Protein AF-A0A7S0V6W4-F1 (afdb_monomer)

Secondary structure (DSSP, 8-state):
-HHHHHHHHHHHHHHHTT--HHHHHHHHHHHHHHHHHHT--EEE-TTSTT---EEE---HHHHHHHHHTT--HHHHHHHHHEEEEEETTEEEEEEPPHHHHHHHHHHHHHHHHHHHHHHHHHHHHHHH--

Sequence (130 aa):
MADAAEFRGVCHALREIGVSEEERLQVFSLLSGVLWLGNLEFEANEADHNNDSTKVKQNPALTHASHLLGVSQTLLVSALTTKRIQAAGEIIVKLLSVEESRDSRDALAKAIYAAVFDWIVMAINRRLDI

Structure (mmCIF, N/CA/C/O backbone):
data_AF-A0A7S0V6W4-F1
#
_entry.id   AF-A0A7S0V6W4-F1
#
loop_
_atom_site.group_PDB
_atom_site.id
_atom_site.type_symbol
_atom_site.label_atom_id
_atom_site.label_alt_id
_atom_site.label_comp_id
_atom_site.label_asym_id
_atom_site.label_entity_id
_atom_site.label_seq_id
_atom_site.pdbx_PDB_ins_code
_atom_site.Cartn_x
_atom_site.Cartn_y
_atom_site.Cartn_z
_atom_site.occupancy
_atom_site.B_iso_or_equiv
_atom_site.auth_seq_id
_atom_site.auth_comp_id
_atom_site.auth_asym_id
_atom_site.auth_atom_id
_atom_site.pdbx_PDB_model_num
ATOM 1 N N . MET A 1 1 ? -26.269 -0.996 -1.765 1.00 58.94 1 MET A N 1
ATOM 2 C CA . MET A 1 1 ? -26.908 -0.641 -0.472 1.00 58.94 1 MET A CA 1
ATOM 3 C C . MET A 1 1 ? -26.436 -1.535 0.676 1.00 58.94 1 MET A C 1
ATOM 5 O O . MET A 1 1 ? -26.368 -1.021 1.785 1.00 58.94 1 MET A O 1
ATOM 9 N N . ALA A 1 2 ? -26.064 -2.800 0.426 1.00 83.19 2 ALA A N 1
ATOM 10 C CA . ALA A 1 2 ? -25.486 -3.698 1.435 1.00 83.19 2 ALA A CA 1
ATOM 11 C C . ALA A 1 2 ? -24.121 -3.210 1.963 1.00 83.19 2 ALA A C 1
ATOM 13 O O . ALA A 1 2 ? -24.008 -2.952 3.156 1.00 83.19 2 ALA A O 1
ATOM 14 N N . ASP A 1 3 ? -23.159 -2.911 1.084 1.00 90.62 3 ASP A N 1
ATOM 15 C CA . ASP A 1 3 ? -21.782 -2.553 1.485 1.00 90.62 3 ASP A CA 1
ATOM 16 C C . ASP A 1 3 ? -21.711 -1.330 2.410 1.00 90.62 3 ASP A C 1
ATOM 18 O O . ASP A 1 3 ? -20.952 -1.295 3.371 1.00 90.62 3 ASP A O 1
ATOM 22 N N . ALA A 1 4 ? -22.547 -0.315 2.166 1.00 91.75 4 ALA A N 1
ATOM 23 C CA . ALA A 1 4 ? -22.598 0.873 3.017 1.00 91.75 4 ALA A CA 1
ATOM 24 C C . ALA A 1 4 ? -23.145 0.561 4.421 1.00 91.75 4 ALA A C 1
ATOM 26 O O . ALA A 1 4 ? -22.759 1.211 5.393 1.00 91.75 4 ALA A O 1
ATOM 27 N N . ALA A 1 5 ? -24.071 -0.396 4.537 1.00 93.25 5 ALA A N 1
ATOM 28 C CA . ALA A 1 5 ? -24.587 -0.851 5.824 1.00 93.25 5 ALA A CA 1
ATOM 29 C C . ALA A 1 5 ? -23.565 -1.739 6.546 1.00 93.25 5 ALA A C 1
ATOM 31 O O . ALA A 1 5 ? -23.329 -1.531 7.735 1.00 93.25 5 ALA A O 1
ATOM 32 N N . GLU A 1 6 ? -22.910 -2.649 5.827 1.00 93.94 6 GLU A N 1
ATOM 33 C CA . GLU A 1 6 ? -21.837 -3.499 6.351 1.00 93.94 6 GLU A CA 1
ATOM 34 C C . GLU A 1 6 ? -20.649 -2.669 6.837 1.00 93.94 6 GLU A C 1
ATOM 36 O O . GLU A 1 6 ? -20.190 -2.861 7.959 1.00 93.94 6 GLU A O 1
ATOM 41 N N . PHE A 1 7 ? -20.224 -1.663 6.068 1.00 92.69 7 PHE A N 1
ATOM 42 C CA . PHE A 1 7 ? -19.172 -0.733 6.472 1.00 92.69 7 PHE A CA 1
ATOM 43 C C . PHE A 1 7 ? -19.520 -0.001 7.772 1.00 92.69 7 PHE A C 1
ATOM 45 O O . PHE A 1 7 ? -18.689 0.096 8.674 1.00 92.69 7 PHE A O 1
ATOM 52 N N . ARG A 1 8 ? -20.767 0.474 7.921 1.00 93.69 8 ARG A N 1
ATOM 53 C CA . ARG A 1 8 ? -21.227 1.065 9.190 1.00 93.69 8 ARG A CA 1
ATOM 54 C C . ARG A 1 8 ? -21.183 0.054 10.335 1.00 93.69 8 ARG A C 1
ATOM 56 O O . ARG A 1 8 ? -20.791 0.429 11.438 1.00 93.69 8 ARG A O 1
ATOM 63 N N . GLY A 1 9 ? -21.547 -1.200 10.071 1.00 94.12 9 GLY A N 1
ATOM 64 C CA . GLY A 1 9 ? -21.433 -2.301 11.026 1.00 94.12 9 GLY A CA 1
ATOM 65 C C . GLY A 1 9 ? -19.990 -2.538 11.475 1.00 94.12 9 GLY A C 1
ATOM 66 O O . GLY A 1 9 ? -19.728 -2.574 12.674 1.00 94.12 9 GLY A O 1
ATOM 67 N N . VAL A 1 10 ? -19.044 -2.598 10.534 1.00 92.06 10 VAL A N 1
ATOM 68 C CA . VAL A 1 10 ? -17.606 -2.740 10.818 1.00 92.06 10 VAL A CA 1
ATOM 69 C C . VAL A 1 10 ? -17.087 -1.553 11.630 1.00 92.06 10 VAL A C 1
ATOM 71 O O . VAL A 1 10 ? -16.433 -1.750 12.650 1.00 92.06 10 VAL A O 1
ATOM 74 N N . CYS A 1 11 ? -17.420 -0.319 11.245 1.00 92.88 11 CYS A N 1
ATOM 75 C CA . CYS A 1 11 ? -17.032 0.883 11.988 1.00 92.88 11 CYS A CA 1
ATOM 76 C C . CYS A 1 11 ? -17.568 0.886 13.423 1.00 92.88 11 CYS A C 1
ATOM 78 O O . CYS A 1 11 ? -16.852 1.268 14.350 1.00 92.88 11 CYS A O 1
ATOM 80 N N . HIS A 1 12 ? -18.820 0.462 13.606 1.00 93.06 12 HIS A N 1
ATOM 81 C CA . HIS A 1 12 ? -19.413 0.321 14.927 1.00 93.06 12 HIS A CA 1
ATOM 82 C C . HIS A 1 12 ? -18.671 -0.742 15.745 1.00 93.06 12 HIS A C 1
ATOM 84 O O . HIS A 1 12 ? -18.209 -0.431 16.836 1.00 93.06 12 HIS A O 1
ATOM 90 N N . ALA A 1 13 ? -18.456 -1.938 15.192 1.00 91.81 13 ALA A N 1
ATOM 91 C CA . ALA A 1 13 ? -17.740 -3.018 15.868 1.00 91.81 13 ALA A CA 1
ATOM 92 C C . ALA A 1 13 ? -16.310 -2.617 16.274 1.00 91.81 13 ALA A C 1
ATOM 94 O O . ALA A 1 13 ? -15.927 -2.823 17.423 1.00 91.81 13 ALA A O 1
ATOM 95 N N . LEU A 1 14 ? -15.554 -1.972 15.375 1.00 91.56 14 LEU A N 1
ATOM 96 C CA . LEU A 1 14 ? -14.210 -1.447 15.656 1.00 91.56 14 LEU A CA 1
ATOM 97 C C . LEU A 1 14 ? -14.219 -0.444 16.822 1.00 91.56 14 LEU A C 1
ATOM 99 O O . LEU A 1 14 ? -13.313 -0.440 17.653 1.00 91.56 14 LEU A O 1
ATOM 103 N N . ARG A 1 15 ? -15.254 0.397 16.915 1.00 91.44 15 ARG A N 1
ATOM 104 C CA . ARG A 1 15 ? -15.413 1.340 18.028 1.00 91.44 15 ARG A CA 1
ATOM 105 C C . ARG A 1 15 ? -15.707 0.627 19.349 1.00 91.44 15 ARG A C 1
ATOM 107 O O . ARG A 1 15 ? -15.124 1.002 20.362 1.00 91.44 15 ARG A O 1
ATOM 114 N N . GLU A 1 16 ? -16.578 -0.380 19.346 1.00 90.69 16 GLU A N 1
ATOM 115 C CA . GLU A 1 16 ? -16.917 -1.148 20.556 1.00 90.69 16 GLU A CA 1
ATOM 116 C C . GLU A 1 16 ? -15.686 -1.882 21.115 1.00 90.69 16 GLU A C 1
ATOM 118 O O . GLU A 1 16 ? -15.454 -1.879 22.322 1.00 90.69 16 GLU A O 1
ATOM 123 N N . ILE A 1 17 ? -14.809 -2.394 20.243 1.00 89.06 17 ILE A N 1
ATOM 124 C CA . ILE A 1 17 ? -13.520 -2.979 20.655 1.00 89.06 17 ILE A CA 1
ATOM 125 C C . ILE A 1 17 ? -12.457 -1.910 20.977 1.00 89.06 17 ILE A C 1
ATOM 127 O O . ILE A 1 17 ? -11.290 -2.220 21.186 1.00 89.06 17 ILE A O 1
ATOM 131 N N . GLY A 1 18 ? -12.817 -0.630 21.080 1.00 88.81 18 GLY A N 1
ATOM 132 C CA . GLY A 1 18 ? -11.912 0.429 21.533 1.00 88.81 18 GLY A CA 1
ATOM 133 C C . GLY A 1 18 ? -10.913 0.957 20.530 1.00 88.81 18 GLY A C 1
ATOM 134 O O . GLY A 1 18 ? -10.030 1.700 20.945 1.00 88.81 18 GLY A O 1
ATOM 135 N N . VAL A 1 19 ? -11.043 0.620 19.250 1.00 91.81 19 VAL A N 1
ATOM 136 C CA . VAL A 1 19 ? -10.251 1.295 18.227 1.00 91.81 19 VAL A CA 1
ATOM 137 C C . VAL A 1 19 ? -10.735 2.737 18.139 1.00 91.81 19 VAL A C 1
ATOM 139 O O . VAL A 1 19 ? -11.921 2.994 17.900 1.00 91.81 19 VAL A O 1
ATOM 142 N N . SER A 1 20 ? -9.827 3.681 18.351 1.00 93.12 20 SER A N 1
ATOM 143 C CA . SER A 1 20 ? -10.104 5.114 18.293 1.00 93.12 20 SER A CA 1
ATOM 144 C C . SER A 1 20 ? -10.482 5.566 16.879 1.00 93.12 20 SER A C 1
ATOM 146 O O . SER A 1 20 ? -10.290 4.861 15.889 1.00 93.12 20 SER A O 1
ATOM 148 N N . GLU A 1 21 ? -11.064 6.758 16.762 1.00 93.62 21 GLU A N 1
ATOM 149 C CA . GLU A 1 21 ? -11.364 7.327 15.445 1.00 93.62 21 GLU A CA 1
ATOM 150 C C . GLU A 1 21 ? -10.106 7.562 14.611 1.00 93.62 21 GLU A C 1
ATOM 152 O O . GLU A 1 21 ? -10.097 7.232 13.429 1.00 93.62 21 GLU A O 1
ATOM 157 N N . GLU A 1 22 ? -9.039 8.044 15.244 1.00 94.44 22 GLU A N 1
ATOM 158 C CA . GLU A 1 22 ? -7.746 8.254 14.602 1.00 94.44 22 GLU A CA 1
ATOM 159 C C . GLU A 1 22 ? -7.160 6.942 14.064 1.00 94.44 22 GLU A C 1
ATOM 161 O O . GLU A 1 22 ? -6.792 6.873 12.893 1.00 94.44 22 GLU A O 1
ATOM 166 N N . GLU 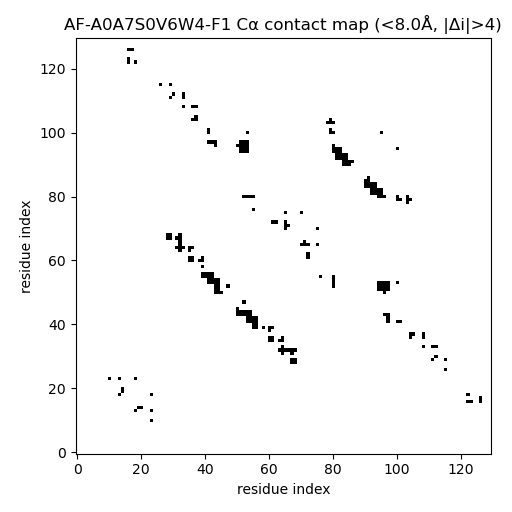A 1 23 ? -7.156 5.871 14.863 1.00 93.62 23 GLU A N 1
ATOM 167 C CA . GLU A 1 23 ? -6.684 4.553 14.419 1.00 93.62 23 GLU A CA 1
ATOM 168 C C . GLU A 1 23 ? -7.534 4.000 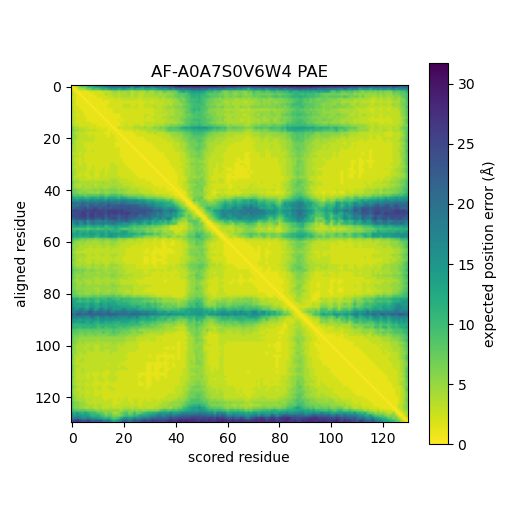13.259 1.00 93.62 23 GLU A C 1
ATOM 170 O O . GLU A 1 23 ? -6.987 3.473 12.289 1.00 93.62 23 GLU A O 1
ATOM 175 N N . ARG A 1 24 ? -8.869 4.158 13.295 1.00 94.31 24 ARG A N 1
ATOM 176 C CA . ARG A 1 24 ? -9.733 3.763 12.163 1.00 94.31 24 ARG A CA 1
ATOM 177 C C . ARG A 1 24 ? -9.394 4.554 10.900 1.00 94.31 24 ARG A C 1
ATOM 179 O O . ARG A 1 24 ? -9.316 3.971 9.821 1.00 94.31 24 ARG A O 1
ATOM 186 N N . LEU A 1 25 ? -9.187 5.865 11.020 1.00 94.56 25 LEU A N 1
ATOM 187 C CA . LEU A 1 25 ? -8.803 6.716 9.892 1.00 94.56 25 LEU A CA 1
ATOM 188 C C . LEU A 1 25 ? -7.441 6.315 9.322 1.00 94.56 25 LEU A C 1
ATOM 190 O O . LEU A 1 25 ? -7.295 6.280 8.102 1.00 94.56 25 LEU A O 1
ATOM 194 N N . GLN A 1 26 ? -6.474 5.950 10.165 1.00 94.69 26 GLN A N 1
ATOM 195 C CA . GLN A 1 26 ? -5.179 5.432 9.717 1.00 94.69 26 GLN A CA 1
ATOM 196 C C . GLN A 1 26 ? -5.335 4.118 8.943 1.00 94.69 26 GLN A C 1
ATOM 198 O O . GLN A 1 26 ? -4.790 3.991 7.846 1.00 94.69 26 GLN A O 1
ATOM 203 N N . VAL A 1 27 ? -6.142 3.176 9.442 1.00 95.19 27 VAL A N 1
ATOM 204 C CA . VAL A 1 27 ? -6.463 1.929 8.726 1.00 95.19 27 VAL A CA 1
ATOM 205 C C . VAL A 1 27 ? -7.090 2.223 7.363 1.00 95.19 27 VAL A C 1
ATOM 207 O O . VAL A 1 27 ? -6.642 1.692 6.346 1.00 95.19 27 VAL A O 1
ATOM 210 N N . PHE A 1 28 ? -8.092 3.100 7.307 1.00 95.19 28 PHE A N 1
ATOM 211 C CA . PHE A 1 28 ? -8.742 3.456 6.045 1.00 95.19 28 PHE A CA 1
ATOM 212 C C . PHE A 1 28 ? -7.814 4.221 5.099 1.00 95.19 28 PHE A C 1
ATOM 214 O O . PHE A 1 28 ? -7.904 4.027 3.885 1.00 95.19 28 PHE A O 1
ATOM 221 N N . SER A 1 29 ? -6.895 5.034 5.626 1.00 96.50 29 SER A N 1
ATOM 222 C CA . SER A 1 29 ? -5.847 5.690 4.840 1.00 96.50 29 SER A CA 1
ATOM 223 C C . SER A 1 29 ? -4.932 4.656 4.191 1.00 96.50 29 SER A C 1
ATOM 225 O O . SER A 1 29 ? -4.725 4.708 2.980 1.00 96.50 29 SER A O 1
ATOM 227 N N . LEU A 1 30 ? -4.458 3.662 4.950 1.00 96.50 30 LEU A N 1
ATOM 228 C CA . LEU A 1 30 ? -3.613 2.583 4.426 1.00 96.50 30 LEU A CA 1
ATOM 229 C C . LEU A 1 30 ? -4.343 1.745 3.369 1.00 96.50 30 LEU A C 1
ATOM 231 O O . LEU A 1 30 ? -3.794 1.508 2.294 1.00 96.50 30 LEU A O 1
ATOM 235 N N . LEU A 1 31 ? -5.597 1.355 3.623 1.00 96.62 31 LEU A N 1
ATOM 236 C CA . LEU A 1 31 ? -6.417 0.617 2.653 1.00 96.62 31 LEU A CA 1
ATOM 237 C C . LEU A 1 31 ? -6.675 1.435 1.378 1.00 96.62 31 LEU A C 1
ATOM 239 O O . LEU A 1 31 ? -6.579 0.908 0.271 1.00 96.62 31 LEU A O 1
ATOM 243 N N . SER A 1 32 ? -6.931 2.738 1.513 1.00 97.06 32 SER A N 1
ATOM 244 C CA . SER A 1 32 ? -7.045 3.649 0.367 1.00 97.06 32 SER A CA 1
ATOM 245 C C . SER A 1 32 ? -5.719 3.756 -0.389 1.00 97.06 32 SER A C 1
ATOM 247 O O . SER A 1 32 ? -5.709 3.764 -1.619 1.00 97.06 32 SER A O 1
ATOM 249 N N . GLY A 1 33 ? -4.593 3.782 0.328 1.00 97.06 33 GLY A N 1
ATOM 250 C CA . GLY A 1 33 ? -3.250 3.728 -0.244 1.00 97.06 33 GLY A CA 1
ATOM 251 C C . GLY A 1 33 ? -3.033 2.472 -1.089 1.00 97.06 33 GLY A C 1
ATOM 252 O O . GLY A 1 33 ? -2.527 2.580 -2.201 1.00 97.06 33 GLY A O 1
ATOM 253 N N . VAL A 1 34 ? -3.493 1.304 -0.626 1.00 97.06 34 VAL A N 1
ATOM 254 C CA . VAL A 1 34 ? -3.453 0.041 -1.390 1.00 97.06 34 VAL A CA 1
ATOM 255 C C . VAL A 1 34 ? -4.284 0.122 -2.676 1.00 97.06 34 VAL A C 1
ATOM 257 O O . VAL A 1 34 ? -3.820 -0.312 -3.731 1.00 97.06 34 VAL A O 1
ATOM 260 N N . LEU A 1 35 ? -5.477 0.719 -2.627 1.00 96.38 35 LEU A N 1
ATOM 261 C CA . LEU A 1 35 ? -6.310 0.915 -3.821 1.00 96.38 35 LEU A CA 1
ATOM 262 C C . LEU A 1 35 ? -5.621 1.823 -4.850 1.0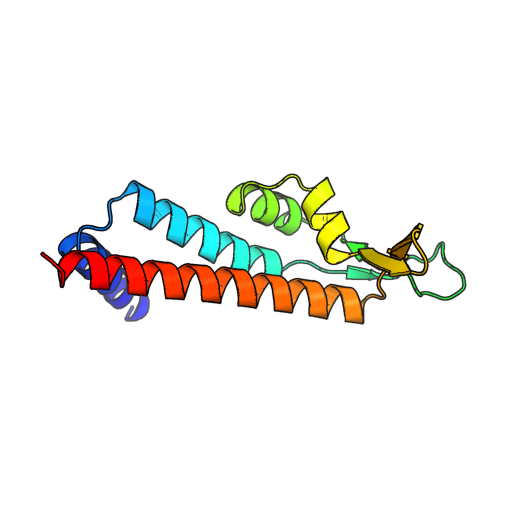0 96.38 35 LEU A C 1
ATOM 264 O O . LEU A 1 35 ? -5.587 1.501 -6.037 1.00 96.38 35 LEU A O 1
ATOM 268 N N . TRP A 1 36 ? -5.022 2.930 -4.402 1.00 96.94 36 TRP A N 1
ATOM 269 C CA . TRP A 1 36 ? -4.264 3.820 -5.284 1.00 96.94 36 TRP A CA 1
ATOM 270 C C . TRP A 1 36 ? -2.982 3.179 -5.813 1.00 96.94 36 TRP A C 1
ATOM 272 O O . TRP A 1 36 ? -2.653 3.392 -6.978 1.00 96.94 36 TRP A O 1
ATOM 282 N N . LEU A 1 37 ? -2.293 2.354 -5.016 1.00 95.19 37 LEU A N 1
ATOM 283 C CA . LEU A 1 37 ? -1.154 1.565 -5.490 1.00 95.19 37 LEU A CA 1
ATOM 284 C C . LEU A 1 37 ? -1.553 0.692 -6.680 1.00 95.19 37 LEU A C 1
ATOM 286 O O . LEU A 1 37 ? -0.830 0.677 -7.669 1.00 95.19 37 LEU A O 1
ATOM 290 N N . GLY A 1 38 ? -2.709 0.023 -6.626 1.00 94.38 38 GLY A N 1
ATOM 291 C CA . GLY A 1 38 ? -3.212 -0.818 -7.721 1.00 94.38 38 GLY A CA 1
ATOM 292 C C . GLY A 1 38 ? -3.392 -0.080 -9.055 1.00 94.38 38 GLY A C 1
ATOM 293 O O . GLY A 1 38 ? -3.266 -0.693 -10.114 1.00 94.38 38 GLY A O 1
ATOM 294 N N . ASN A 1 39 ? -3.594 1.240 -9.009 1.00 94.81 39 ASN A N 1
ATOM 295 C CA . ASN A 1 39 ? -3.738 2.109 -10.181 1.00 94.81 39 ASN A CA 1
ATOM 296 C C . ASN A 1 39 ? -2.393 2.617 -10.739 1.00 94.81 39 ASN A C 1
ATOM 298 O O . ASN A 1 39 ? -2.374 3.434 -11.664 1.00 94.81 39 ASN A O 1
ATOM 302 N N . LEU A 1 40 ? -1.256 2.191 -10.178 1.00 93.81 40 LEU A N 1
ATOM 303 C CA . LEU A 1 40 ? 0.057 2.507 -10.735 1.00 93.81 40 LEU A CA 1
ATOM 304 C C . LEU A 1 40 ? 0.315 1.706 -12.009 1.00 93.81 40 LEU A C 1
ATOM 306 O O . LEU A 1 40 ? 0.192 0.477 -12.033 1.00 93.81 40 LEU A O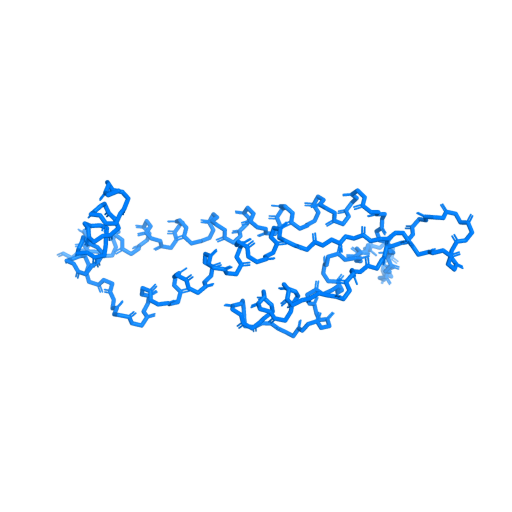 1
ATOM 310 N N . GLU A 1 41 ? 0.731 2.428 -13.045 1.00 91.25 41 GLU A N 1
ATOM 311 C CA . GLU A 1 41 ? 1.149 1.881 -14.330 1.00 91.25 41 GLU A CA 1
ATOM 312 C C . GLU A 1 41 ? 2.667 2.016 -14.477 1.00 91.25 41 GLU A C 1
ATOM 314 O O . GLU A 1 41 ? 3.261 3.028 -14.095 1.00 91.25 41 GLU A O 1
ATOM 319 N N . PHE A 1 42 ? 3.284 0.990 -15.056 1.00 91.81 42 PHE A N 1
ATOM 320 C CA . PHE A 1 42 ? 4.714 0.942 -15.341 1.00 91.81 42 PHE A CA 1
ATOM 321 C C . PHE A 1 42 ? 4.921 0.881 -16.849 1.00 91.81 42 PHE A C 1
ATOM 323 O O . PHE A 1 42 ? 4.221 0.135 -17.542 1.00 91.81 42 PHE A O 1
ATOM 330 N N . GLU A 1 43 ? 5.891 1.643 -17.333 1.00 89.69 43 GLU A N 1
ATOM 331 C CA . GLU A 1 43 ? 6.310 1.684 -18.729 1.00 89.69 43 GLU A CA 1
ATOM 332 C C . GLU A 1 43 ? 7.774 1.274 -18.838 1.00 89.69 43 GLU A C 1
ATOM 334 O O . GLU A 1 43 ? 8.573 1.507 -17.926 1.00 89.69 43 GLU A O 1
ATOM 339 N N . ALA A 1 44 ? 8.125 0.628 -19.945 1.00 85.31 44 ALA A N 1
ATOM 340 C CA . ALA A 1 44 ? 9.509 0.287 -20.192 1.00 85.31 44 ALA A CA 1
ATOM 341 C C . ALA A 1 44 ? 10.293 1.549 -20.568 1.00 85.31 44 ALA A C 1
ATOM 343 O O . ALA A 1 44 ? 9.782 2.465 -21.216 1.00 85.31 44 ALA A O 1
ATOM 344 N N . ASN A 1 45 ? 11.534 1.624 -20.117 1.00 78.88 45 ASN A N 1
ATOM 345 C CA . ASN A 1 45 ? 12.391 2.761 -20.371 1.00 78.88 45 ASN A CA 1
ATOM 346 C C . ASN A 1 45 ? 13.050 2.606 -21.746 1.00 78.88 45 ASN A C 1
ATOM 348 O O . ASN A 1 45 ? 14.067 1.934 -21.875 1.00 78.88 45 ASN A O 1
ATOM 352 N N . GLU A 1 46 ? 12.507 3.280 -22.760 1.00 68.62 46 GLU A N 1
ATOM 353 C CA . GLU A 1 46 ? 13.002 3.214 -24.148 1.00 68.62 46 GLU A CA 1
ATOM 354 C C . GLU A 1 46 ? 14.458 3.691 -24.328 1.00 68.62 46 GLU A C 1
ATOM 356 O O . GLU A 1 46 ? 15.091 3.406 -25.343 1.00 68.62 46 GLU A O 1
ATOM 361 N N . ALA A 1 47 ? 15.012 4.410 -23.345 1.00 66.19 47 ALA A N 1
ATOM 362 C CA . ALA A 1 47 ? 16.420 4.806 -23.337 1.00 66.19 47 ALA A CA 1
ATOM 363 C C . ALA A 1 47 ? 17.377 3.636 -23.037 1.00 66.19 47 ALA A C 1
ATOM 365 O O . ALA A 1 47 ? 18.590 3.785 -23.179 1.00 66.19 47 ALA A O 1
ATOM 366 N N . ASP A 1 48 ? 16.845 2.495 -22.605 1.00 64.00 48 ASP A N 1
ATOM 367 C CA . ASP A 1 48 ? 17.593 1.283 -22.318 1.00 64.00 48 ASP A CA 1
ATOM 368 C C . ASP A 1 48 ? 17.419 0.295 -23.477 1.00 64.00 48 ASP A C 1
ATOM 370 O O . ASP A 1 48 ? 16.329 -0.222 -23.722 1.00 64.00 48 ASP A O 1
ATOM 374 N N . HIS A 1 49 ? 18.495 0.040 -24.225 1.00 57.94 49 HIS A N 1
ATOM 375 C CA . HIS A 1 49 ? 18.462 -0.769 -25.452 1.00 57.94 49 HIS A CA 1
ATOM 376 C C . HIS A 1 49 ? 18.017 -2.222 -25.233 1.00 57.94 49 HIS A C 1
ATOM 378 O O . HIS A 1 49 ? 17.681 -2.902 -26.201 1.00 57.94 49 HIS A O 1
ATOM 384 N N . ASN A 1 50 ? 17.999 -2.687 -23.982 1.00 63.06 50 ASN A N 1
ATOM 385 C CA . ASN A 1 50 ? 17.570 -4.030 -23.611 1.00 63.06 50 ASN A CA 1
ATOM 386 C C . ASN A 1 50 ? 16.135 -4.084 -23.049 1.00 63.06 50 ASN A C 1
ATOM 388 O O . ASN A 1 50 ? 15.659 -5.169 -22.728 1.00 63.06 50 ASN A O 1
ATOM 392 N N . ASN A 1 51 ? 15.446 -2.937 -22.926 1.00 60.84 51 ASN A N 1
ATOM 393 C CA . ASN A 1 51 ? 14.100 -2.812 -22.345 1.00 60.84 51 ASN A CA 1
ATOM 394 C C . ASN A 1 51 ? 13.974 -3.383 -20.910 1.00 60.84 51 ASN A C 1
ATOM 396 O O . ASN A 1 51 ? 12.888 -3.764 -20.473 1.00 60.84 51 ASN A O 1
ATOM 400 N N . ASP A 1 52 ? 15.100 -3.446 -20.191 1.00 67.12 52 ASP A N 1
ATOM 401 C CA . ASP A 1 52 ? 15.257 -4.122 -18.893 1.00 67.12 52 ASP A CA 1
ATOM 402 C C . ASP A 1 52 ? 15.029 -3.189 -17.693 1.00 67.12 52 ASP A C 1
ATOM 404 O O . ASP A 1 52 ? 15.111 -3.617 -16.543 1.00 67.12 52 ASP A O 1
ATOM 408 N N . SER A 1 53 ? 14.746 -1.908 -17.943 1.00 73.94 53 SER A N 1
ATOM 409 C CA . SER A 1 53 ? 14.425 -0.924 -16.910 1.00 73.94 53 SER A CA 1
ATOM 410 C C . SER A 1 53 ? 13.027 -0.334 -17.092 1.00 73.94 53 SER A C 1
ATOM 412 O O . SER A 1 53 ? 12.553 -0.151 -18.213 1.00 73.94 53 SER A O 1
ATOM 414 N N . THR A 1 54 ? 12.350 -0.022 -15.983 1.00 84.50 54 THR A N 1
ATOM 415 C CA . THR A 1 54 ? 11.005 0.592 -15.968 1.00 84.50 54 THR A CA 1
ATOM 416 C C . THR A 1 54 ? 11.009 1.998 -15.400 1.00 84.50 54 THR A C 1
ATOM 418 O O . THR A 1 54 ? 11.875 2.388 -14.611 1.00 84.50 54 THR A O 1
ATOM 421 N N . LYS A 1 55 ? 9.984 2.752 -15.789 1.00 85.38 55 LYS A N 1
ATOM 422 C CA . LYS A 1 55 ? 9.566 3.991 -15.147 1.00 85.38 55 LYS A CA 1
ATOM 423 C C . LYS A 1 55 ? 8.119 3.852 -14.684 1.00 85.38 55 LYS A C 1
ATOM 425 O O . LYS A 1 55 ? 7.298 3.188 -15.314 1.00 85.38 55 LYS A O 1
ATOM 430 N N . VAL A 1 56 ? 7.800 4.508 -13.572 1.00 86.19 56 VAL A N 1
ATOM 431 C CA . VAL A 1 56 ? 6.406 4.688 -13.153 1.00 86.19 56 VAL A CA 1
ATOM 432 C C . VAL A 1 56 ? 5.810 5.793 -14.010 1.00 86.19 56 VAL A C 1
ATOM 434 O O . VAL A 1 56 ? 6.343 6.907 -14.041 1.00 86.19 56 VAL A O 1
ATOM 437 N N . LYS A 1 57 ? 4.697 5.499 -14.679 1.00 85.31 57 LYS A N 1
ATOM 438 C CA . LYS A 1 57 ? 3.965 6.501 -15.445 1.00 85.31 57 LYS A CA 1
ATOM 439 C C . LYS A 1 57 ? 3.464 7.578 -14.494 1.00 85.31 57 LYS A C 1
ATOM 441 O O . LYS A 1 57 ? 2.835 7.284 -13.477 1.00 85.31 57 LYS A O 1
ATOM 446 N N . GLN A 1 58 ? 3.733 8.834 -14.829 1.00 78.75 58 GLN A N 1
ATOM 447 C CA . GLN A 1 58 ? 3.277 9.955 -14.017 1.00 78.75 58 GLN A CA 1
ATOM 448 C C . GLN A 1 58 ? 1.754 10.042 -14.081 1.00 78.75 58 GLN A C 1
ATOM 450 O O . GLN A 1 58 ? 1.174 10.409 -15.103 1.00 78.75 58 GLN A O 1
ATOM 455 N N . ASN A 1 59 ? 1.102 9.671 -12.984 1.00 85.94 59 ASN A N 1
ATOM 456 C CA . ASN A 1 59 ? -0.340 9.735 -12.834 1.00 85.94 59 ASN A CA 1
ATOM 457 C C . ASN A 1 59 ? -0.710 10.215 -11.415 1.00 85.94 59 ASN A C 1
ATOM 459 O O . ASN A 1 59 ? 0.118 10.163 -10.497 1.00 85.94 59 ASN A O 1
ATOM 463 N N . PRO A 1 60 ? -1.956 10.674 -11.196 1.00 92.44 60 PRO A N 1
ATOM 464 C CA . PRO A 1 60 ? -2.404 11.090 -9.867 1.00 92.44 60 PRO A CA 1
ATOM 465 C C . PRO A 1 60 ? -2.301 9.979 -8.813 1.00 92.44 60 PRO A C 1
ATOM 467 O O . PRO A 1 60 ? -2.156 10.271 -7.626 1.00 92.44 60 PRO A O 1
ATOM 470 N N . ALA A 1 61 ? -2.331 8.708 -9.233 1.00 94.25 61 ALA A N 1
ATOM 471 C CA . ALA A 1 61 ? -2.269 7.573 -8.324 1.00 94.25 61 ALA A CA 1
ATOM 472 C C . ALA A 1 61 ? -0.952 7.520 -7.543 1.00 94.25 61 ALA A C 1
ATOM 474 O O . ALA A 1 61 ? -0.989 7.227 -6.351 1.00 94.25 61 ALA A O 1
ATOM 475 N N . LEU A 1 62 ? 0.182 7.897 -8.146 1.00 94.12 62 LEU A N 1
ATOM 476 C CA . LEU A 1 62 ? 1.462 7.987 -7.434 1.00 94.12 62 LEU A CA 1
ATOM 477 C C . LEU A 1 62 ? 1.415 8.997 -6.287 1.00 94.12 62 LEU A C 1
ATOM 479 O O . LEU A 1 62 ? 1.857 8.695 -5.179 1.00 94.12 62 LEU A O 1
ATOM 483 N N . THR A 1 63 ? 0.844 10.175 -6.540 1.00 94.69 63 THR A N 1
ATOM 484 C CA . THR A 1 63 ? 0.736 11.233 -5.528 1.00 94.69 63 THR A CA 1
ATOM 485 C C . THR A 1 63 ? -0.207 10.822 -4.399 1.00 94.69 63 THR A C 1
ATOM 487 O O . THR A 1 63 ? 0.126 10.985 -3.223 1.00 94.69 63 THR A O 1
ATOM 490 N N . HIS A 1 64 ? -1.366 10.250 -4.733 1.00 96.44 64 HIS A N 1
ATOM 491 C CA . HIS A 1 64 ? -2.323 9.786 -3.731 1.00 96.44 64 HIS A CA 1
ATOM 492 C C . HIS A 1 64 ? -1.776 8.614 -2.911 1.00 96.44 64 HIS A C 1
ATOM 494 O O . HIS A 1 64 ? -1.846 8.660 -1.683 1.00 96.44 64 HIS A O 1
ATOM 500 N N . ALA A 1 65 ? -1.178 7.608 -3.556 1.00 96.06 65 ALA A N 1
ATOM 501 C CA . ALA A 1 65 ? -0.584 6.464 -2.873 1.00 96.06 65 ALA A CA 1
ATOM 502 C C . ALA A 1 65 ? 0.535 6.903 -1.921 1.00 96.06 65 ALA A C 1
ATOM 504 O O . ALA A 1 65 ? 0.517 6.529 -0.752 1.00 96.06 65 ALA A O 1
ATOM 505 N N . SER A 1 66 ? 1.470 7.750 -2.370 1.00 95.12 66 SER A N 1
ATOM 506 C CA . SER A 1 66 ? 2.570 8.208 -1.514 1.00 95.12 66 SER A CA 1
ATOM 507 C C . SER A 1 66 ? 2.067 8.987 -0.296 1.00 95.12 66 SER A C 1
ATOM 509 O O . SER A 1 66 ? 2.538 8.768 0.816 1.00 95.12 66 SER A O 1
ATOM 511 N N . HIS A 1 67 ? 1.073 9.861 -0.492 1.00 96.25 67 HIS A N 1
ATOM 512 C CA . HIS A 1 67 ? 0.499 10.662 0.586 1.00 96.25 67 HIS A CA 1
ATOM 513 C C . HIS A 1 67 ? -0.233 9.794 1.618 1.00 96.25 67 HIS A C 1
ATOM 515 O O . HIS A 1 67 ? -0.008 9.940 2.815 1.00 96.25 67 HIS A O 1
ATOM 521 N N . LEU A 1 68 ? -1.081 8.866 1.164 1.00 96.44 68 LEU A N 1
ATOM 522 C CA . LEU A 1 68 ? -1.877 7.997 2.040 1.00 96.44 68 LEU A CA 1
ATOM 523 C C . LEU A 1 68 ? -1.030 6.977 2.809 1.00 96.44 68 LEU A C 1
ATOM 525 O O . LEU A 1 68 ? -1.385 6.614 3.929 1.00 96.44 68 LEU A O 1
ATOM 529 N N . LEU A 1 69 ? 0.083 6.535 2.215 1.00 94.94 69 LEU A N 1
ATOM 530 C CA . LEU A 1 69 ? 1.059 5.641 2.844 1.00 94.94 69 LEU A CA 1
ATOM 531 C C . LEU A 1 69 ? 2.097 6.388 3.696 1.00 94.94 69 LEU A C 1
ATOM 533 O O . LEU A 1 69 ? 2.907 5.746 4.359 1.00 94.94 69 LEU A O 1
ATOM 537 N N . GLY A 1 70 ? 2.103 7.725 3.671 1.00 94.50 70 GLY A N 1
ATOM 538 C CA . GLY A 1 70 ? 3.036 8.543 4.449 1.00 94.50 70 GLY A CA 1
ATOM 539 C C . GLY A 1 70 ? 4.496 8.443 3.992 1.00 94.50 70 GLY A C 1
ATOM 540 O O . GLY A 1 70 ? 5.404 8.608 4.804 1.00 94.50 70 GLY A O 1
ATOM 541 N N . VAL A 1 71 ? 4.745 8.168 2.709 1.00 95.50 71 VAL A N 1
ATOM 542 C CA . VAL A 1 71 ? 6.096 8.031 2.134 1.00 95.50 71 VAL A CA 1
ATOM 543 C C . VAL A 1 71 ? 6.341 9.069 1.043 1.00 95.50 71 VAL A C 1
ATOM 545 O O . VAL A 1 71 ? 5.409 9.589 0.432 1.00 95.50 71 VAL A O 1
ATOM 548 N N . SER A 1 72 ? 7.606 9.378 0.750 1.00 95.81 72 SER A N 1
ATOM 549 C CA . SER A 1 72 ? 7.911 10.243 -0.392 1.00 95.81 72 SER A CA 1
ATOM 550 C C . SER A 1 72 ? 7.666 9.508 -1.715 1.00 95.81 72 SER A C 1
ATOM 552 O O . SER A 1 72 ? 7.910 8.305 -1.834 1.00 95.81 72 SER A O 1
ATOM 554 N N . GLN A 1 73 ? 7.247 10.247 -2.747 1.00 93.38 73 GLN A N 1
ATOM 555 C CA . GLN A 1 73 ? 7.079 9.687 -4.094 1.00 93.38 73 GLN A CA 1
ATOM 556 C C . GLN A 1 73 ? 8.381 9.075 -4.620 1.00 93.38 73 GLN A C 1
ATOM 558 O O . GLN A 1 73 ? 8.363 8.015 -5.232 1.00 93.38 73 GLN A O 1
ATOM 563 N N . THR A 1 74 ? 9.522 9.708 -4.340 1.00 92.12 74 THR A N 1
ATOM 564 C CA . THR A 1 74 ? 10.839 9.223 -4.773 1.00 92.12 74 THR A CA 1
ATOM 565 C C . THR A 1 74 ? 11.201 7.880 -4.144 1.00 92.12 74 THR A C 1
ATOM 567 O O . THR A 1 74 ? 11.700 6.997 -4.841 1.00 92.12 74 THR A O 1
ATOM 570 N N . LEU A 1 75 ? 10.921 7.699 -2.850 1.00 92.75 75 LEU A N 1
ATOM 571 C CA . LEU A 1 75 ? 11.149 6.430 -2.163 1.00 92.75 75 LEU A CA 1
ATOM 572 C C . LEU A 1 75 ? 10.195 5.354 -2.671 1.00 92.75 75 LEU A C 1
ATOM 574 O O . LEU A 1 75 ? 10.640 4.237 -2.916 1.00 92.75 75 LEU A O 1
ATOM 578 N N . LEU A 1 76 ? 8.922 5.696 -2.885 1.00 93.94 76 LEU A N 1
ATOM 579 C CA . LEU A 1 76 ? 7.939 4.757 -3.418 1.00 93.94 76 LEU A CA 1
ATOM 580 C C . LEU A 1 76 ? 8.318 4.285 -4.828 1.00 93.94 76 LEU A C 1
ATOM 582 O O . LEU A 1 76 ? 8.342 3.086 -5.083 1.00 93.94 76 LEU A O 1
ATOM 586 N N . VAL A 1 77 ? 8.693 5.200 -5.725 1.00 93.44 77 VAL A N 1
ATOM 587 C CA . VAL A 1 77 ? 9.162 4.847 -7.075 1.00 93.44 77 VAL A CA 1
ATOM 588 C C . VAL A 1 77 ? 10.404 3.965 -7.000 1.00 93.44 77 VAL A C 1
ATOM 590 O O . VAL A 1 77 ? 10.448 2.925 -7.652 1.00 93.44 77 VAL A O 1
ATOM 5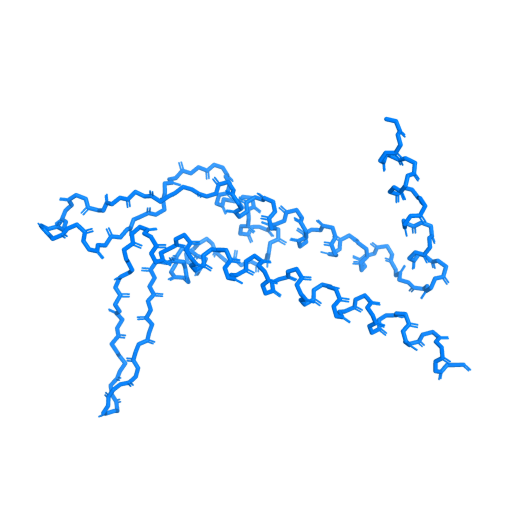93 N N . SER A 1 78 ? 11.391 4.336 -6.183 1.00 91.62 78 SER A N 1
ATOM 594 C CA . SER A 1 78 ? 12.616 3.548 -6.011 1.00 91.62 78 SER A CA 1
ATOM 595 C C . SER A 1 78 ? 12.322 2.135 -5.497 1.00 91.62 78 SER A C 1
ATOM 597 O O . SER A 1 78 ? 12.829 1.164 -6.054 1.00 91.62 78 SER A O 1
ATOM 599 N N . ALA A 1 79 ? 11.437 1.999 -4.506 1.00 92.38 79 ALA A N 1
ATOM 600 C CA . ALA A 1 79 ? 11.031 0.707 -3.956 1.00 92.38 79 ALA A CA 1
ATOM 601 C C . ALA A 1 79 ? 10.302 -0.182 -4.977 1.00 92.38 79 ALA A C 1
ATOM 603 O O . ALA A 1 79 ? 10.390 -1.401 -4.889 1.00 92.38 79 ALA A O 1
ATOM 604 N N . LEU A 1 80 ? 9.594 0.414 -5.941 1.00 93.56 80 LEU A N 1
ATOM 605 C CA . LEU A 1 80 ? 8.844 -0.317 -6.966 1.00 93.56 80 LEU A CA 1
ATOM 606 C C . LEU A 1 80 ? 9.652 -0.604 -8.238 1.00 93.56 80 LEU A C 1
ATOM 608 O O . LEU A 1 80 ? 9.246 -1.447 -9.030 1.00 93.56 80 LEU A O 1
ATOM 612 N N . THR A 1 81 ? 10.763 0.097 -8.470 1.00 92.06 81 THR A N 1
ATOM 613 C CA . THR A 1 81 ? 11.530 0.027 -9.732 1.00 92.06 81 THR A CA 1
ATOM 614 C C . THR A 1 81 ? 12.971 -0.427 -9.554 1.00 92.06 81 THR A C 1
ATOM 616 O O . THR A 1 81 ? 13.665 -0.644 -10.544 1.00 92.06 81 THR A O 1
ATOM 619 N N . THR A 1 82 ? 13.441 -0.597 -8.317 1.00 90.94 82 THR A N 1
ATOM 620 C CA . THR A 1 82 ? 14.816 -1.013 -8.038 1.00 90.94 82 THR A CA 1
ATOM 621 C C . THR A 1 82 ? 14.874 -2.179 -7.065 1.00 90.94 82 THR A C 1
ATOM 623 O O . THR A 1 82 ? 14.057 -2.312 -6.156 1.00 90.94 82 THR A O 1
ATOM 626 N N . LYS A 1 83 ? 15.902 -3.009 -7.224 1.00 88.62 83 LYS A N 1
ATOM 627 C CA . LYS A 1 83 ? 16.262 -4.070 -6.290 1.00 88.62 83 LYS A CA 1
ATOM 628 C C . LYS A 1 83 ? 17.698 -3.876 -5.840 1.00 88.62 83 LYS A C 1
ATOM 630 O O . LYS A 1 83 ? 18.613 -3.785 -6.657 1.00 88.62 83 LYS A O 1
ATOM 635 N N . ARG A 1 84 ? 17.896 -3.835 -4.524 1.00 87.00 84 ARG A N 1
ATOM 636 C CA . ARG A 1 84 ? 19.225 -3.839 -3.907 1.00 87.00 84 ARG A CA 1
ATOM 637 C C . ARG A 1 84 ? 19.692 -5.278 -3.732 1.00 87.00 84 ARG A C 1
ATOM 639 O O . ARG A 1 84 ? 19.014 -6.072 -3.086 1.00 87.00 84 ARG A O 1
ATOM 646 N N . ILE A 1 85 ? 20.840 -5.602 -4.309 1.00 86.06 85 ILE A N 1
ATOM 647 C CA . ILE A 1 85 ? 21.484 -6.911 -4.226 1.00 86.06 85 ILE A CA 1
ATOM 648 C C . ILE A 1 85 ? 22.810 -6.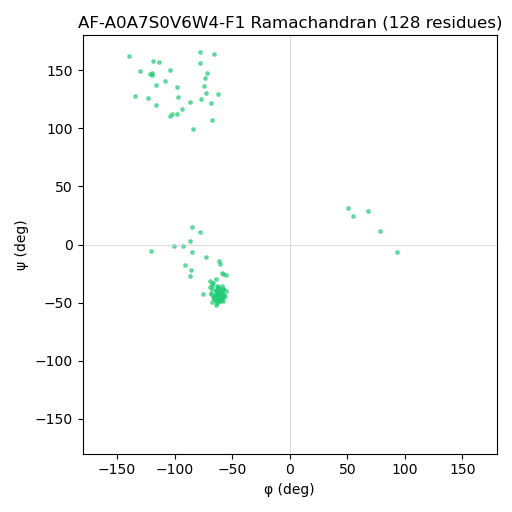712 -3.504 1.00 86.06 85 ILE A C 1
ATOM 650 O O . ILE A 1 85 ? 23.655 -5.947 -3.962 1.00 86.06 85 ILE A O 1
ATOM 654 N N . GLN A 1 86 ? 22.988 -7.385 -2.370 1.00 87.06 86 GLN A N 1
ATOM 655 C CA . GLN A 1 86 ? 24.260 -7.391 -1.659 1.00 87.06 86 GLN A CA 1
ATOM 656 C C . GLN A 1 86 ? 25.073 -8.606 -2.110 1.00 87.06 86 GLN A C 1
ATOM 658 O O . GLN A 1 86 ? 24.653 -9.743 -1.897 1.00 87.06 86 GLN A O 1
ATOM 663 N N . ALA A 1 87 ? 26.221 -8.372 -2.739 1.00 85.25 87 ALA A N 1
ATOM 664 C CA . ALA A 1 87 ? 27.110 -9.420 -3.227 1.00 85.25 87 ALA A CA 1
ATOM 665 C C . ALA A 1 87 ? 28.555 -9.087 -2.852 1.00 85.25 87 ALA A C 1
ATOM 667 O O . ALA A 1 87 ? 29.020 -7.982 -3.103 1.00 85.25 87 ALA A O 1
ATOM 668 N N . ALA A 1 88 ? 29.254 -10.038 -2.223 1.00 83.44 88 ALA A N 1
ATOM 669 C CA . ALA A 1 88 ? 30.679 -9.934 -1.883 1.00 83.44 88 ALA A CA 1
ATOM 670 C C . ALA A 1 88 ? 31.104 -8.637 -1.146 1.00 83.44 88 ALA A C 1
ATOM 672 O O . ALA A 1 88 ? 32.235 -8.187 -1.283 1.00 83.44 88 ALA A O 1
ATOM 673 N N . GLY A 1 89 ? 30.212 -8.048 -0.338 1.00 87.50 89 GLY A N 1
ATOM 674 C CA . GLY A 1 89 ? 30.475 -6.808 0.409 1.00 87.50 89 GLY A CA 1
ATOM 675 C C . GLY A 1 89 ? 30.041 -5.519 -0.300 1.00 87.50 89 GLY A C 1
ATOM 676 O O . GLY A 1 89 ? 30.041 -4.465 0.330 1.00 87.50 89 GLY A O 1
ATOM 677 N N . GLU A 1 90 ? 29.595 -5.597 -1.554 1.00 88.19 90 GLU A N 1
ATOM 678 C CA . GLU A 1 90 ? 29.103 -4.460 -2.336 1.00 88.19 90 GLU A CA 1
ATOM 679 C C . GLU A 1 90 ? 27.571 -4.463 -2.443 1.00 88.19 90 GLU A C 1
ATOM 681 O O . GLU A 1 90 ? 26.927 -5.517 -2.419 1.00 88.19 90 GLU A O 1
ATOM 686 N N . ILE A 1 91 ? 26.976 -3.268 -2.557 1.00 86.12 91 ILE A N 1
ATOM 687 C CA . ILE A 1 91 ? 25.540 -3.085 -2.809 1.00 86.12 91 ILE A CA 1
ATOM 688 C C . ILE A 1 91 ? 25.361 -2.690 -4.271 1.00 86.12 91 ILE A C 1
ATOM 690 O O . ILE A 1 91 ? 25.688 -1.572 -4.668 1.00 86.12 91 ILE A O 1
ATOM 694 N N . ILE A 1 92 ? 24.783 -3.593 -5.053 1.00 85.56 92 ILE A N 1
ATOM 695 C CA . ILE A 1 92 ? 24.429 -3.370 -6.452 1.00 85.56 92 ILE A CA 1
ATOM 696 C C . ILE A 1 92 ? 22.947 -2.994 -6.511 1.00 85.56 92 ILE A C 1
ATOM 698 O O . ILE A 1 92 ? 22.092 -3.707 -5.981 1.00 85.56 92 ILE A O 1
ATOM 702 N N . VAL A 1 93 ? 22.625 -1.867 -7.149 1.00 85.06 93 VAL A N 1
ATOM 703 C CA . VAL A 1 93 ? 21.237 -1.460 -7.419 1.00 85.06 93 VAL A CA 1
ATOM 704 C C . VAL A 1 93 ? 20.896 -1.854 -8.849 1.00 85.06 93 VAL A C 1
ATOM 706 O O . VAL A 1 93 ? 21.447 -1.293 -9.793 1.00 85.06 93 VAL A O 1
ATOM 709 N N . LYS A 1 94 ? 19.991 -2.821 -9.005 1.00 87.62 94 LYS A N 1
ATOM 710 C CA . LYS A 1 94 ? 19.462 -3.249 -10.303 1.00 87.62 94 LYS A CA 1
ATOM 711 C C . LYS A 1 94 ? 18.112 -2.569 -10.550 1.00 87.62 94 LYS A C 1
ATOM 713 O O . LYS A 1 94 ? 17.277 -2.536 -9.645 1.00 87.62 94 LYS A O 1
ATOM 718 N N . LEU A 1 95 ? 17.893 -2.058 -11.761 1.00 88.75 95 LEU A N 1
ATOM 719 C CA . LEU A 1 95 ? 16.567 -1.639 -12.220 1.00 88.75 95 LEU A CA 1
ATOM 720 C C . LEU A 1 95 ? 15.722 -2.875 -12.547 1.00 88.75 95 LEU A C 1
ATOM 722 O O . LEU A 1 95 ? 16.217 -3.840 -13.125 1.00 88.75 95 LEU A O 1
ATOM 726 N N . LEU A 1 96 ? 14.470 -2.859 -12.115 1.00 89.62 96 LEU A N 1
ATOM 727 C CA . LEU A 1 96 ? 13.512 -3.920 -12.393 1.00 89.62 96 LEU A CA 1
ATOM 728 C C . LEU A 1 96 ? 12.979 -3.790 -13.821 1.00 89.62 96 LEU A C 1
ATOM 730 O O . LEU A 1 96 ? 12.974 -2.689 -14.371 1.00 89.62 96 LEU A O 1
ATOM 734 N N . SER A 1 97 ? 12.501 -4.899 -14.381 1.00 91.12 97 SER A N 1
ATOM 735 C CA . SER A 1 97 ? 11.647 -4.933 -15.572 1.00 91.12 97 SER A CA 1
ATOM 736 C C . SER A 1 97 ? 10.194 -4.569 -15.230 1.00 91.12 97 SER A C 1
ATOM 738 O O . SER A 1 97 ? 9.798 -4.551 -14.063 1.00 91.12 97 SER A O 1
ATOM 740 N N . VAL A 1 98 ? 9.369 -4.264 -16.241 1.00 91.00 98 VAL A N 1
ATOM 741 C CA . VAL A 1 98 ? 7.953 -3.878 -16.043 1.00 91.00 98 VAL A CA 1
ATOM 742 C C . VAL A 1 98 ? 7.179 -4.939 -15.254 1.00 91.00 98 VAL A C 1
ATOM 744 O O . VAL A 1 98 ? 6.367 -4.594 -14.397 1.00 91.00 98 VAL A O 1
ATOM 747 N N . GLU A 1 99 ? 7.432 -6.218 -15.533 1.00 91.38 99 GLU A N 1
ATOM 748 C CA . GLU A 1 99 ? 6.807 -7.341 -14.831 1.00 91.38 99 GLU A CA 1
ATOM 749 C C . GLU A 1 99 ? 7.275 -7.416 -13.374 1.00 91.38 99 GLU A C 1
ATOM 751 O O . GLU A 1 99 ? 6.443 -7.386 -12.470 1.00 91.38 99 GLU A O 1
ATOM 756 N N . GLU A 1 100 ? 8.588 -7.360 -13.126 1.00 92.94 100 GLU A N 1
ATOM 757 C CA . GLU A 1 100 ? 9.139 -7.343 -11.763 1.00 92.94 100 GLU A CA 1
ATOM 758 C C . GLU A 1 100 ? 8.630 -6.142 -10.941 1.00 92.94 100 GLU A C 1
ATOM 760 O O . GLU A 1 100 ? 8.376 -6.267 -9.742 1.00 92.94 100 GLU A O 1
ATOM 765 N N . SER A 1 101 ? 8.439 -4.975 -11.562 1.00 93.69 101 SER A N 1
ATOM 766 C CA . SER A 1 101 ? 7.849 -3.803 -10.905 1.00 93.69 101 SER A CA 1
ATOM 767 C C . SER A 1 101 ? 6.376 -3.995 -10.538 1.00 93.69 101 SER A C 1
ATOM 769 O O . SER A 1 101 ? 5.948 -3.555 -9.465 1.00 93.69 101 SER A O 1
ATOM 771 N N . ARG A 1 102 ? 5.591 -4.667 -11.391 1.00 94.38 102 ARG A N 1
ATOM 772 C CA . ARG A 1 102 ? 4.195 -5.029 -11.084 1.00 94.38 102 ARG A CA 1
ATOM 773 C C . ARG A 1 102 ? 4.134 -6.023 -9.933 1.00 94.38 102 ARG A C 1
ATOM 775 O O . ARG A 1 102 ? 3.366 -5.806 -8.997 1.00 94.38 102 ARG A O 1
ATOM 782 N N . ASP A 1 103 ? 4.994 -7.033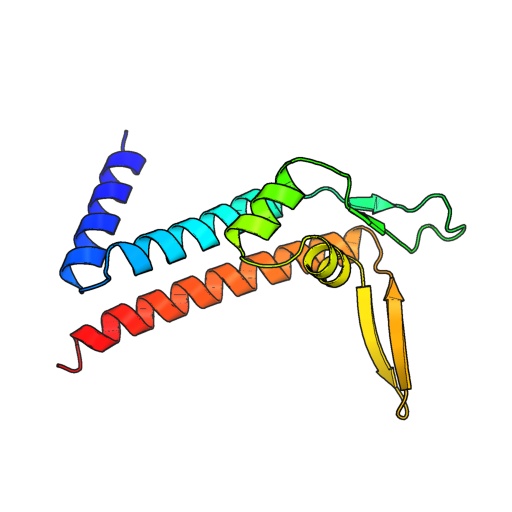 -9.952 1.00 95.31 103 ASP A N 1
ATOM 783 C CA . ASP A 1 103 ? 5.105 -7.997 -8.860 1.00 95.31 103 ASP A CA 1
ATOM 784 C C . ASP A 1 103 ? 5.510 -7.311 -7.554 1.00 95.31 103 ASP A C 1
ATOM 786 O O . ASP A 1 103 ? 4.928 -7.582 -6.503 1.00 95.31 103 ASP A O 1
ATOM 790 N N . SER A 1 104 ? 6.452 -6.364 -7.610 1.00 95.25 104 SER A N 1
ATOM 791 C CA . SER A 1 104 ? 6.868 -5.573 -6.449 1.00 95.25 104 SER A CA 1
ATOM 792 C C . SER A 1 104 ? 5.723 -4.725 -5.885 1.00 95.25 104 SER A C 1
ATOM 794 O O . SER A 1 104 ? 5.547 -4.655 -4.666 1.00 95.25 104 SER A O 1
ATOM 796 N N . ARG A 1 105 ? 4.904 -4.108 -6.747 1.00 96.12 105 ARG A N 1
ATOM 797 C CA . ARG A 1 105 ? 3.692 -3.374 -6.342 1.00 96.12 105 ARG A CA 1
ATOM 798 C C . ARG A 1 105 ? 2.692 -4.294 -5.652 1.00 96.12 105 ARG A C 1
ATOM 800 O O . ARG A 1 105 ? 2.185 -3.950 -4.586 1.00 96.12 105 ARG A O 1
ATOM 807 N N . ASP A 1 106 ? 2.416 -5.450 -6.241 1.00 96.19 106 ASP A N 1
ATOM 808 C CA . ASP A 1 106 ? 1.426 -6.389 -5.716 1.00 96.19 106 ASP A CA 1
ATOM 809 C C . ASP A 1 106 ? 1.903 -7.024 -4.405 1.00 96.19 106 ASP A C 1
ATOM 811 O O . ASP A 1 106 ? 1.111 -7.211 -3.480 1.00 96.19 106 ASP A O 1
ATOM 815 N N . ALA A 1 107 ? 3.200 -7.309 -4.285 1.00 96.69 107 ALA A N 1
ATOM 816 C CA . ALA A 1 107 ? 3.816 -7.755 -3.042 1.00 96.69 107 ALA A CA 1
ATOM 817 C C . ALA A 1 107 ? 3.713 -6.684 -1.947 1.00 96.69 107 ALA A C 1
ATOM 819 O O . ALA A 1 107 ? 3.323 -7.005 -0.824 1.00 96.69 107 ALA A O 1
ATOM 820 N N . LEU A 1 108 ? 3.989 -5.416 -2.271 1.00 96.19 108 LEU A N 1
ATOM 821 C CA . LEU A 1 108 ? 3.839 -4.299 -1.336 1.00 96.19 108 LEU A CA 1
ATOM 822 C C . LEU A 1 108 ? 2.381 -4.139 -0.881 1.00 96.19 108 LEU A C 1
ATOM 824 O O . LEU A 1 108 ? 2.120 -4.034 0.315 1.00 96.19 108 LEU A O 1
ATOM 828 N N . ALA A 1 109 ? 1.429 -4.177 -1.815 1.00 96.75 109 ALA A N 1
ATOM 829 C CA . ALA A 1 109 ? 0.000 -4.105 -1.517 1.00 96.75 109 ALA A CA 1
ATOM 830 C C . ALA A 1 109 ? -0.448 -5.239 -0.579 1.00 96.75 109 ALA A C 1
ATOM 832 O O . ALA A 1 109 ? -1.115 -4.985 0.427 1.00 96.75 109 ALA A O 1
ATOM 833 N N . LYS A 1 110 ? -0.031 -6.481 -0.864 1.00 97.12 110 LYS A N 1
ATOM 834 C CA . LYS A 1 110 ? -0.304 -7.649 -0.011 1.00 97.12 110 LYS A CA 1
ATOM 835 C C . LYS A 1 110 ? 0.314 -7.494 1.376 1.00 97.12 110 LYS A C 1
ATOM 837 O O . LYS A 1 110 ? -0.358 -7.783 2.359 1.00 97.12 110 LYS A O 1
ATOM 842 N N . ALA A 1 111 ? 1.555 -7.014 1.462 1.00 96.94 111 ALA A N 1
ATOM 843 C CA . ALA A 1 111 ? 2.243 -6.804 2.732 1.00 96.94 111 ALA A CA 1
ATOM 844 C C . ALA A 1 111 ? 1.546 -5.742 3.597 1.00 96.94 111 ALA A C 1
ATOM 846 O O . ALA A 1 111 ? 1.346 -5.965 4.788 1.00 96.94 111 ALA A O 1
ATOM 847 N N . ILE A 1 112 ? 1.120 -4.621 3.002 1.00 96.56 112 ILE A N 1
ATOM 848 C CA . ILE A 1 112 ? 0.372 -3.574 3.715 1.00 96.56 112 ILE A CA 1
ATOM 849 C C . ILE A 1 112 ? -0.968 -4.121 4.210 1.00 96.56 112 ILE A C 1
ATOM 851 O O . ILE A 1 112 ? -1.310 -3.937 5.376 1.00 96.56 112 ILE A O 1
ATOM 855 N N . TYR A 1 113 ? -1.719 -4.813 3.351 1.00 96.56 113 TYR A N 1
ATOM 856 C CA . TYR A 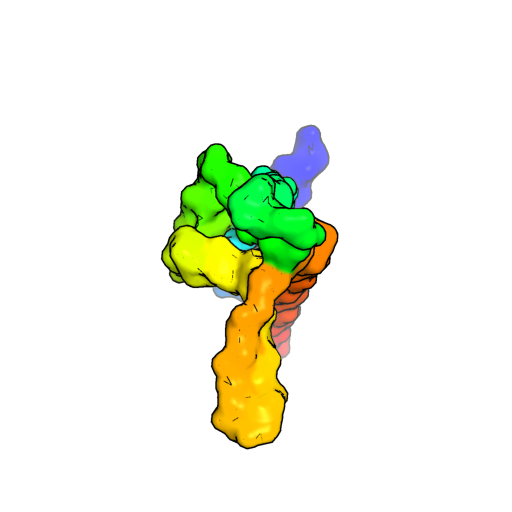1 113 ? -3.006 -5.388 3.738 1.00 96.56 113 TYR A CA 1
ATOM 857 C C . TYR A 1 113 ? -2.857 -6.422 4.863 1.00 96.56 113 TYR A C 1
ATOM 859 O O . TYR A 1 113 ? -3.615 -6.384 5.830 1.00 96.56 113 TYR A O 1
ATOM 867 N N . ALA A 1 114 ? -1.859 -7.307 4.768 1.00 97.25 114 ALA A N 1
ATOM 868 C CA . ALA A 1 114 ? -1.550 -8.280 5.812 1.00 97.25 114 ALA A CA 1
ATOM 869 C C . ALA A 1 114 ? -1.205 -7.588 7.139 1.00 97.25 114 ALA A C 1
ATOM 871 O O . ALA A 1 114 ? -1.787 -7.923 8.163 1.00 97.25 114 ALA A O 1
ATOM 872 N N . ALA A 1 115 ? -0.359 -6.554 7.113 1.00 96.56 115 ALA A N 1
ATOM 873 C CA . ALA A 1 115 ? -0.011 -5.791 8.310 1.00 96.56 115 ALA A CA 1
ATOM 874 C C . ALA A 1 115 ? -1.226 -5.090 8.944 1.00 96.56 115 ALA A C 1
ATOM 876 O O . ALA A 1 115 ? -1.359 -5.071 10.167 1.00 96.56 115 ALA A O 1
ATOM 877 N N . VAL A 1 116 ? -2.137 -4.539 8.132 1.00 95.94 116 VAL A N 1
ATOM 878 C CA . VAL A 1 116 ? -3.402 -3.963 8.618 1.00 95.94 116 VAL A CA 1
ATOM 879 C C . VAL A 1 116 ? -4.274 -5.039 9.263 1.00 95.94 116 VAL A C 1
ATOM 881 O O . VAL A 1 116 ? -4.819 -4.814 10.341 1.00 95.94 116 VAL A O 1
ATOM 884 N N . PHE A 1 117 ? -4.397 -6.206 8.633 1.00 94.69 117 PHE A N 1
ATOM 885 C CA . PHE A 1 117 ? -5.168 -7.322 9.174 1.00 94.69 117 PHE A CA 1
ATOM 886 C C . PHE A 1 117 ? -4.599 -7.809 10.513 1.00 94.69 117 PHE A C 1
ATOM 888 O O . PHE A 1 117 ? -5.339 -7.900 11.493 1.00 94.69 117 PHE A O 1
ATOM 895 N N . ASP A 1 118 ? -3.288 -8.036 10.582 1.00 95.69 118 ASP A N 1
ATOM 896 C CA . ASP A 1 118 ? -2.595 -8.446 11.805 1.00 95.69 118 ASP A CA 1
ATOM 897 C C . ASP A 1 118 ? -2.768 -7.406 12.918 1.00 95.69 118 ASP A C 1
ATOM 899 O O . ASP A 1 118 ? -3.032 -7.753 14.072 1.00 95.69 118 ASP A O 1
ATOM 903 N N . TRP A 1 119 ? -2.697 -6.116 12.577 1.00 94.75 119 TRP A N 1
ATOM 904 C CA . TRP A 1 119 ? -2.949 -5.038 13.528 1.00 94.75 119 TRP A CA 1
ATOM 905 C C . T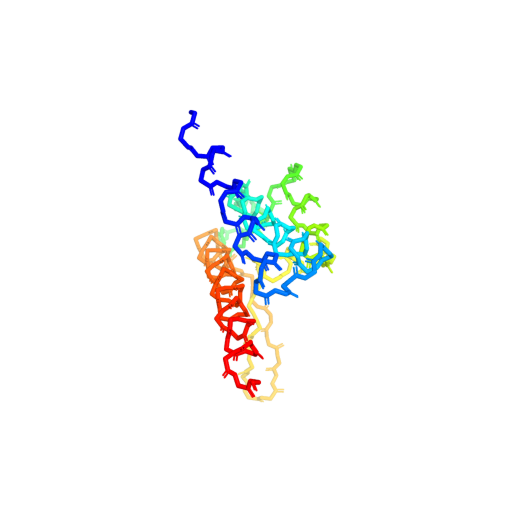RP A 1 119 ? -4.396 -5.044 14.044 1.00 94.75 119 TRP A C 1
ATOM 907 O O . TRP A 1 119 ? -4.606 -4.858 15.244 1.00 94.75 119 TRP A O 1
ATOM 917 N N . ILE A 1 120 ? -5.393 -5.307 13.190 1.00 92.06 120 ILE A N 1
ATOM 918 C CA . ILE A 1 120 ? -6.797 -5.439 13.616 1.00 92.06 120 ILE A CA 1
ATOM 919 C C . ILE A 1 120 ? -6.949 -6.625 14.574 1.00 92.06 120 ILE A C 1
ATOM 921 O O . ILE A 1 120 ? -7.585 -6.484 15.620 1.00 92.06 120 ILE A O 1
ATOM 925 N N . VAL A 1 121 ? -6.340 -7.774 14.264 1.00 92.31 121 VAL A N 1
ATOM 926 C CA . VAL A 1 121 ? -6.348 -8.953 15.148 1.00 92.31 121 VAL A CA 1
ATOM 927 C C . VAL A 1 121 ? -5.713 -8.620 16.498 1.00 92.31 121 VAL A C 1
ATOM 929 O O . VAL A 1 121 ? -6.286 -8.922 17.545 1.00 92.31 121 VAL A O 1
ATOM 932 N N . MET A 1 122 ? -4.579 -7.920 16.500 1.00 91.00 122 MET A N 1
ATOM 933 C CA . MET A 1 122 ? -3.944 -7.442 17.728 1.00 91.00 122 MET A CA 1
ATOM 934 C C . MET A 1 122 ? -4.849 -6.468 18.498 1.00 91.00 122 MET A C 1
ATOM 936 O O . MET A 1 122 ? -4.936 -6.546 19.722 1.00 91.00 122 MET A O 1
ATOM 940 N N . ALA A 1 123 ? -5.544 -5.556 17.814 1.00 88.44 123 ALA A N 1
ATOM 941 C CA . ALA A 1 123 ? -6.479 -4.624 18.440 1.00 88.44 123 ALA A CA 1
ATOM 942 C C . ALA A 1 123 ? -7.652 -5.342 19.122 1.00 88.44 123 ALA A C 1
ATOM 944 O O . ALA A 1 123 ? -8.023 -4.963 20.231 1.00 88.44 123 ALA A O 1
ATOM 945 N N . ILE A 1 124 ? -8.179 -6.402 18.505 1.00 87.69 124 ILE A N 1
ATOM 946 C CA . ILE A 1 124 ? -9.205 -7.266 19.104 1.00 87.69 124 ILE A CA 1
ATOM 947 C C . ILE A 1 124 ? -8.647 -7.978 20.341 1.00 87.69 124 ILE A C 1
ATOM 949 O O . ILE A 1 124 ? -9.262 -7.925 21.405 1.00 87.69 124 ILE A O 1
ATOM 953 N N . ASN A 1 125 ? -7.466 -8.589 20.231 1.00 88.69 125 ASN A N 1
ATOM 954 C CA . ASN A 1 125 ? -6.860 -9.334 21.338 1.00 88.69 125 ASN A CA 1
ATOM 955 C C . ASN A 1 125 ? -6.565 -8.437 22.551 1.00 88.69 125 ASN A C 1
ATOM 957 O O . ASN A 1 125 ? -6.838 -8.835 23.679 1.00 88.69 125 ASN A O 1
ATOM 961 N N . ARG A 1 126 ? -6.147 -7.178 22.336 1.00 85.50 126 ARG A N 1
ATOM 962 C CA . ARG A 1 126 ? -5.961 -6.186 23.417 1.00 85.50 126 ARG A CA 1
ATOM 963 C C . ARG A 1 126 ? -7.209 -5.972 24.283 1.00 85.50 126 ARG A C 1
ATOM 965 O O . ARG A 1 126 ? -7.069 -5.548 25.423 1.00 85.50 126 ARG A O 1
ATOM 972 N N . ARG A 1 127 ? -8.417 -6.213 23.761 1.00 78.00 127 ARG A N 1
ATOM 973 C CA . ARG A 1 127 ? -9.667 -6.127 24.534 1.00 78.00 127 ARG A CA 1
ATOM 974 C C . ARG A 1 127 ? -10.031 -7.402 25.283 1.00 78.00 127 ARG A C 1
ATOM 976 O O . ARG A 1 127 ? -10.824 -7.306 26.209 1.00 78.00 127 ARG A O 1
ATOM 983 N N . LEU A 1 128 ? -9.518 -8.553 24.856 1.00 71.94 128 LEU A N 1
ATOM 984 C CA . LEU A 1 128 ? -9.796 -9.853 25.472 1.00 71.94 128 LEU A CA 1
ATOM 985 C C . LEU A 1 128 ? -8.843 -10.158 26.634 1.00 71.94 128 LEU A C 1
ATOM 987 O O . LEU A 1 128 ? -9.224 -10.883 27.544 1.00 71.94 128 LEU A O 1
ATOM 991 N N . ASP A 1 129 ? -7.636 -9.587 26.611 1.00 64.00 129 ASP A N 1
ATOM 992 C CA . ASP A 1 129 ? -6.621 -9.739 27.666 1.00 64.00 129 ASP A CA 1
ATOM 993 C C . ASP A 1 129 ? -6.798 -8.749 28.846 1.00 64.00 129 ASP A C 1
ATOM 995 O O . ASP A 1 129 ? -5.879 -8.559 29.648 1.00 64.00 129 ASP A O 1
ATOM 999 N N . ILE A 1 130 ? -7.970 -8.107 28.954 1.00 47.25 130 ILE A N 1
ATOM 1000 C CA . ILE A 1 130 ? -8.397 -7.239 30.070 1.00 47.25 130 ILE A CA 1
ATOM 1001 C C . ILE A 1 130 ? -9.594 -7.896 30.755 1.00 47.25 130 ILE A C 1
ATOM 1003 O O . ILE A 1 130 ? -9.597 -7.942 32.005 1.00 47.25 130 ILE A O 1
#

InterPro domains:
  IPR001609 Myosin head, motor domain-like [PF00063] (2-129)
  IPR001609 Myosin head, motor domain-like [PS51456] (1-130)
  IPR027417 P-loop containing nucleoside triphosphate hydrolase [SSF52540] (3-129)
  IPR052409 Myosin-III family with kinase activity [PTHR46256] (5-128)

Nearest PDB structures (foldseek):
  7udt-assembly1_D  TM=9.367E-01  e=3.531E-09  Mus musculus
  7dhw-assembly1_A  TM=9.113E-01  e=5.499E-09  Arabidopsis thaliana
  6bnv-assembly1_I  TM=8.998E-01  e=3.531E-09  Sus scrofa
  6c1h-assembly1_P  TM=9.236E-01  e=4.436E-08  Rattus norvegicus
  9f6c-assembly1_A  TM=9.492E-01  e=5.935E-07  Bos taurus

Radius of gyration: 18.67 Å; Cα contacts (8 Å, |Δi|>4): 134; chains: 1; bounding box: 58×21×56 Å

Mean predicted aligned error: 5.91 Å

Organism: NCBI:txid51329

pLDDT: mean 89.43, std 9.4, range [47.25, 97.25]

Solvent-accessible surface area (backbone atoms only — not comparable to full-atom values): 7096 Å² total; per-residue (Å²): 119,62,66,67,51,50,51,53,49,52,56,49,52,44,45,76,55,63,48,47,71,67,58,52,49,51,52,51,31,42,54,50,14,40,57,26,50,71,64,59,50,65,39,64,32,83,90,39,93,78,52,49,31,40,40,74,56,92,50,72,32,53,59,50,19,19,59,42,63,74,45,55,56,68,58,54,51,45,64,34,30,44,46,82,43,80,53,98,91,42,81,45,78,42,62,24,31,47,65,56,22,50,51,42,47,53,50,50,40,50,50,52,52,50,53,51,50,54,49,50,53,50,47,52,48,64,58,70,81,108

Foldseek 3Di:
DVVVVVVVVVVVVCVVLPQDPVNVLLLVLLLVLLVLLLVWAKDFDPVDPVSFAIFTPDDVSLVSNCVSVVHDSVVVRLQLFWDWDDDPNDTDIGGGHRVSSVVSSVVVSVVSVVVSVVVSVVSNVVSVVD